Protein AF-A0A383AIA9-F1 (afdb_monomer_lite)

pLDDT: mean 82.59, std 14.93, range [48.31, 95.94]

Secondary structure (DSSP, 8-state):
-----STT-------PPEEPHHHHHHHHHHTTS--S-GGGS-TT-TTGGGGG-TTSTTSSS--S--EE--S----

Organism: NCBI:txid408172

Sequence (75 aa):
VNTNLTETQNDYARFLPAVSGFYATFIGKQRFEEYVLHKRIPKNFVNDVESLNFLDPTAQFYYKWCLYSAGHAAL

Foldseek 3Di:
DDDDCVVVDCPPPDPAAEDDPVLCCQVVVVVPDCPDPQVPFDPPFPPTSCLVVQCDPPHVHHDVHHHYPPDDPDD

Radius of gyration: 17.96 Å; chains: 1; bounding box: 40×26×52 Å

Structure (mmCIF, N/CA/C/O backbone):
data_AF-A0A383AIA9-F1
#
_entry.id   AF-A0A383AIA9-F1
#
loop_
_atom_site.group_PDB
_atom_site.id
_atom_site.type_symbol
_atom_site.label_atom_id
_atom_site.label_alt_id
_atom_site.label_comp_id
_atom_site.label_asym_id
_atom_site.label_entity_id
_atom_site.label_seq_id
_atom_site.pdbx_PDB_ins_code
_atom_site.Cartn_x
_atom_site.Cartn_y
_atom_site.Cartn_z
_atom_site.occupancy
_atom_site.B_iso_or_equiv
_atom_site.auth_seq_id
_atom_site.auth_comp_id
_atom_site.auth_asym_id
_atom_site.auth_atom_id
_atom_site.pdbx_PDB_model_num
ATOM 1 N N . VAL A 1 1 ? -21.390 -9.690 38.854 1.00 55.56 1 VAL A N 1
ATOM 2 C CA . VAL A 1 1 ? -21.425 -9.805 37.375 1.00 55.56 1 VAL A CA 1
ATOM 3 C C . VAL A 1 1 ? -21.518 -8.393 36.833 1.00 55.56 1 VAL A C 1
ATOM 5 O O . VAL A 1 1 ? -22.355 -7.659 37.338 1.00 55.56 1 VAL A O 1
ATOM 8 N N . ASN A 1 2 ? -20.613 -7.980 35.944 1.00 48.31 2 ASN A N 1
ATOM 9 C CA . ASN A 1 2 ? -20.544 -6.582 35.505 1.00 48.31 2 ASN A CA 1
ATOM 10 C C . ASN A 1 2 ? -21.636 -6.288 34.452 1.00 48.31 2 ASN A C 1
ATOM 12 O O . ASN A 1 2 ? -21.838 -7.114 33.565 1.00 48.31 2 ASN A O 1
ATOM 16 N N . THR A 1 3 ? -22.357 -5.166 34.569 1.00 62.91 3 THR A N 1
ATOM 17 C CA . THR A 1 3 ? -23.585 -4.859 33.790 1.00 62.91 3 THR A CA 1
ATOM 18 C C . THR A 1 3 ? -23.482 -3.610 32.899 1.00 62.91 3 THR A C 1
ATOM 20 O O . THR A 1 3 ? -24.430 -3.307 32.180 1.00 62.91 3 THR A O 1
ATOM 23 N N . ASN A 1 4 ? -22.342 -2.906 32.905 1.00 67.94 4 ASN A N 1
ATOM 24 C CA . ASN A 1 4 ? -22.025 -1.802 31.990 1.00 67.94 4 ASN A CA 1
ATOM 25 C C . ASN A 1 4 ? -20.976 -2.258 30.957 1.00 67.94 4 ASN A C 1
ATOM 27 O O . ASN A 1 4 ? -19.854 -2.588 31.331 1.00 67.94 4 ASN A O 1
ATOM 31 N N . LEU A 1 5 ? -21.351 -2.280 29.670 1.00 61.09 5 LEU A N 1
ATOM 32 C CA . LEU A 1 5 ? -20.520 -2.770 28.559 1.00 61.09 5 LEU A CA 1
ATOM 33 C C . LEU A 1 5 ? -19.930 -1.657 27.667 1.00 61.09 5 LEU A C 1
ATOM 35 O O . LEU A 1 5 ? -19.170 -1.947 26.750 1.00 61.09 5 LEU A O 1
ATOM 39 N N . THR A 1 6 ? -20.201 -0.379 27.947 1.00 60.97 6 THR A N 1
ATOM 40 C CA . THR A 1 6 ? -19.422 0.751 27.392 1.00 60.97 6 THR A CA 1
ATOM 41 C C . THR A 1 6 ? -18.008 0.766 27.982 1.00 60.97 6 THR A C 1
ATOM 43 O O . THR A 1 6 ? -17.038 1.113 27.321 1.00 60.97 6 THR A O 1
ATOM 46 N N . GLU A 1 7 ? -17.866 0.263 29.206 1.00 52.91 7 GLU A N 1
ATOM 47 C CA . GLU A 1 7 ? -16.582 -0.100 29.818 1.00 52.91 7 GLU A CA 1
ATOM 48 C C . GLU A 1 7 ? -15.998 -1.413 29.253 1.00 52.91 7 GLU A C 1
ATOM 50 O O . GLU A 1 7 ? -14.858 -1.763 29.541 1.00 52.91 7 GLU A O 1
ATOM 55 N N . THR A 1 8 ? -16.754 -2.136 28.420 1.00 60.88 8 THR A N 1
ATOM 56 C CA . THR A 1 8 ? -16.313 -3.332 27.680 1.00 60.88 8 THR A CA 1
ATOM 57 C C . THR A 1 8 ? -16.419 -3.131 26.160 1.00 60.88 8 THR A C 1
ATOM 59 O O . THR A 1 8 ? -16.561 -4.103 25.413 1.00 60.88 8 THR A O 1
ATOM 62 N N . GLN A 1 9 ? -16.442 -1.869 25.715 1.00 55.03 9 GLN A N 1
ATOM 63 C CA . GLN A 1 9 ? -16.500 -1.437 24.321 1.00 55.03 9 GLN A CA 1
ATOM 64 C C . GLN A 1 9 ? -15.498 -2.222 23.476 1.00 55.03 9 GLN A C 1
ATOM 66 O O . GLN A 1 9 ? -14.339 -2.366 23.852 1.00 55.03 9 GLN A O 1
ATOM 71 N N . ASN A 1 10 ? -15.948 -2.742 22.332 1.00 64.19 10 ASN A N 1
ATOM 72 C CA . ASN A 1 10 ? -15.119 -3.622 21.517 1.00 64.19 10 ASN A CA 1
ATOM 73 C C . ASN A 1 10 ? -14.426 -2.931 20.344 1.00 64.19 10 ASN A C 1
ATOM 75 O O . ASN A 1 10 ? -13.636 -3.633 19.728 1.00 64.19 10 ASN A O 1
ATOM 79 N N . ASP A 1 11 ? -14.729 -1.648 20.042 1.00 62.25 11 ASP A N 1
ATOM 80 C CA . ASP A 1 11 ? -14.154 -0.780 18.983 1.00 62.25 11 ASP A CA 1
ATOM 81 C C . ASP A 1 11 ? -13.148 -1.494 18.083 1.00 62.25 11 ASP A C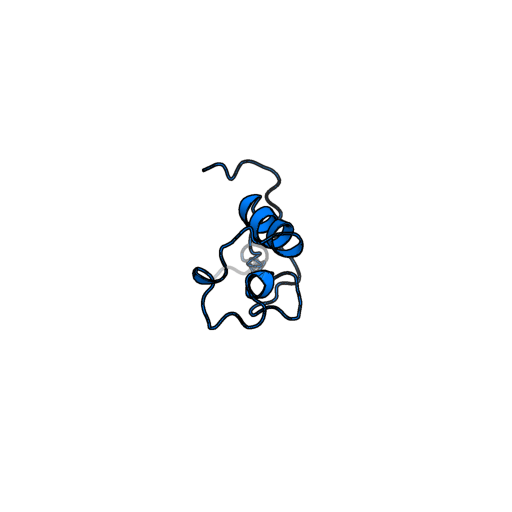 1
ATOM 83 O O . ASP A 1 11 ? -11.948 -1.214 18.129 1.00 62.25 11 ASP A O 1
ATOM 87 N N . TYR A 1 12 ? -13.636 -2.493 17.334 1.00 63.69 12 TYR A N 1
ATOM 88 C CA . TYR A 1 12 ? -12.749 -3.554 16.871 1.00 63.69 12 TYR A CA 1
ATOM 89 C C . TYR A 1 12 ? -11.649 -2.910 16.061 1.00 63.69 12 TYR A C 1
ATOM 91 O O . TYR A 1 12 ? -11.938 -2.209 15.084 1.00 63.69 12 TYR A O 1
ATOM 99 N N . ALA A 1 13 ? -10.410 -3.092 16.527 1.00 67.19 13 ALA A N 1
ATOM 100 C CA . ALA A 1 13 ? -9.266 -2.431 15.942 1.00 67.19 13 ALA A CA 1
ATOM 101 C C . ALA A 1 13 ? -9.292 -2.728 14.446 1.00 67.19 13 ALA A C 1
ATOM 103 O O . ALA A 1 13 ? -9.140 -3.875 14.016 1.00 67.19 13 ALA A O 1
ATOM 104 N N . ARG A 1 14 ? -9.547 -1.696 13.638 1.00 67.38 14 ARG A N 1
ATOM 105 C CA . ARG A 1 14 ? -9.382 -1.836 12.202 1.00 67.38 14 ARG A CA 1
ATOM 106 C C . ARG A 1 14 ? -7.894 -2.015 11.998 1.00 67.38 14 ARG A C 1
ATOM 108 O O . ARG A 1 14 ? -7.126 -1.081 12.210 1.00 67.38 14 ARG A O 1
ATOM 115 N N . PHE A 1 15 ? -7.495 -3.225 11.624 1.00 72.69 15 PHE A N 1
ATOM 116 C CA . PHE A 1 15 ? -6.146 -3.447 11.149 1.00 72.69 15 PHE A CA 1
ATOM 117 C C . PHE A 1 15 ? -5.985 -2.630 9.870 1.00 72.69 15 PHE A C 1
ATOM 119 O O . PHE A 1 15 ? -6.550 -2.961 8.826 1.00 72.69 15 PHE A O 1
ATOM 126 N N . LEU A 1 16 ? -5.283 -1.510 9.993 1.00 82.25 16 LEU A N 1
ATOM 127 C CA . LEU A 1 16 ? -4.934 -0.662 8.873 1.00 82.25 16 LEU A CA 1
ATOM 128 C C . LEU A 1 16 ? -3.470 -0.934 8.544 1.00 82.25 16 LEU A C 1
ATOM 130 O O . LEU A 1 16 ? -2.620 -0.724 9.414 1.00 82.25 16 LEU A O 1
ATOM 134 N N . PRO A 1 17 ? -3.148 -1.383 7.320 1.00 85.25 17 PRO A N 1
ATOM 135 C CA . PRO A 1 17 ? -1.760 -1.460 6.908 1.00 85.25 17 PRO A CA 1
ATOM 136 C C . PRO A 1 17 ? -1.149 -0.059 6.976 1.00 85.25 17 PRO A C 1
ATOM 138 O O . PRO A 1 17 ? -1.770 0.934 6.579 1.00 85.25 17 PRO A O 1
ATOM 141 N N . ALA A 1 18 ? 0.063 0.025 7.514 1.00 87.88 18 ALA A N 1
ATOM 142 C CA . ALA A 1 18 ? 0.813 1.267 7.531 1.00 87.88 18 ALA A CA 1
ATOM 143 C C . ALA A 1 18 ? 1.562 1.430 6.203 1.00 87.88 18 ALA A C 1
ATOM 145 O O . ALA A 1 18 ? 2.280 0.528 5.772 1.00 87.88 18 ALA A O 1
ATOM 146 N N . VAL A 1 19 ? 1.419 2.591 5.567 1.00 88.62 19 VAL A N 1
ATOM 147 C CA . VAL A 1 19 ? 2.233 2.977 4.412 1.00 88.62 19 VAL A CA 1
ATOM 148 C C . VAL A 1 19 ? 3.488 3.680 4.916 1.00 88.62 19 VAL A C 1
ATOM 150 O O . VAL A 1 19 ? 3.402 4.693 5.611 1.00 88.62 19 VAL A O 1
ATOM 153 N N . SER A 1 20 ? 4.652 3.144 4.548 1.00 88.69 20 SER A N 1
ATOM 154 C CA . SER A 1 20 ? 5.958 3.767 4.773 1.00 88.69 20 SER A CA 1
ATOM 155 C C . SER A 1 20 ? 6.448 4.506 3.525 1.00 88.69 20 SER A C 1
ATOM 157 O O . SER A 1 20 ? 5.999 4.241 2.407 1.00 88.69 20 SER A O 1
ATOM 159 N N . GLY A 1 21 ? 7.437 5.389 3.698 1.00 87.25 21 GLY A N 1
ATOM 160 C CA . GLY A 1 21 ? 8.129 6.019 2.569 1.00 87.25 21 GLY A CA 1
ATOM 161 C C . GLY A 1 21 ? 8.769 4.994 1.624 1.00 87.25 21 GLY A C 1
ATOM 162 O O . GLY A 1 21 ? 8.737 5.187 0.411 1.00 87.25 21 GLY A O 1
ATOM 163 N N . PHE A 1 22 ? 9.264 3.864 2.148 1.00 88.06 22 PHE A N 1
ATOM 164 C CA . PHE A 1 22 ? 9.760 2.759 1.324 1.00 88.06 22 PHE A CA 1
ATOM 165 C C . PHE A 1 22 ? 8.652 2.171 0.455 1.00 88.06 22 PHE A C 1
ATOM 167 O O . PHE A 1 22 ? 8.820 2.111 -0.755 1.00 88.06 22 PHE A O 1
ATOM 174 N N . TYR A 1 23 ? 7.499 1.816 1.030 1.00 90.88 23 TYR A N 1
ATOM 175 C CA . TYR A 1 23 ? 6.362 1.311 0.253 1.00 90.88 23 TYR A CA 1
ATOM 176 C C . TYR A 1 23 ? 5.995 2.269 -0.889 1.00 90.88 23 TYR A C 1
ATOM 178 O O . TYR A 1 23 ? 5.930 1.862 -2.048 1.00 90.88 23 TYR A O 1
ATOM 186 N N . ALA A 1 24 ? 5.836 3.558 -0.568 1.00 90.69 24 ALA A N 1
ATOM 187 C CA . ALA A 1 24 ? 5.487 4.576 -1.555 1.00 90.69 24 ALA A CA 1
ATOM 188 C C . ALA A 1 24 ? 6.573 4.734 -2.633 1.00 90.69 24 ALA A C 1
ATOM 190 O O . ALA A 1 24 ? 6.251 4.928 -3.801 1.00 90.69 24 ALA A O 1
ATOM 191 N N . THR A 1 25 ? 7.849 4.603 -2.259 1.00 92.19 25 THR A N 1
ATOM 192 C CA . THR A 1 25 ? 8.984 4.666 -3.191 1.00 92.19 25 THR A CA 1
ATOM 193 C C . THR A 1 25 ? 9.010 3.464 -4.125 1.00 92.19 25 THR A C 1
ATOM 195 O O . THR A 1 25 ? 9.165 3.651 -5.325 1.00 92.19 25 THR A O 1
ATOM 198 N N . PHE A 1 26 ? 8.845 2.245 -3.605 1.00 93.75 26 PHE A N 1
ATOM 199 C CA . PHE A 1 26 ? 8.885 1.022 -4.408 1.00 93.75 26 PHE A CA 1
ATOM 200 C C . PHE A 1 26 ? 7.771 1.008 -5.451 1.00 93.75 26 PHE A C 1
ATOM 202 O O . PHE A 1 26 ? 8.054 0.829 -6.628 1.00 93.75 26 PHE A O 1
ATOM 209 N N . ILE A 1 27 ? 6.530 1.269 -5.037 1.00 94.25 27 ILE A N 1
ATOM 210 C CA . ILE A 1 27 ? 5.384 1.339 -5.951 1.00 94.25 27 ILE A CA 1
ATOM 211 C C . ILE A 1 27 ? 5.530 2.537 -6.894 1.00 94.25 27 ILE A C 1
ATOM 213 O O . ILE A 1 27 ? 5.466 2.398 -8.111 1.00 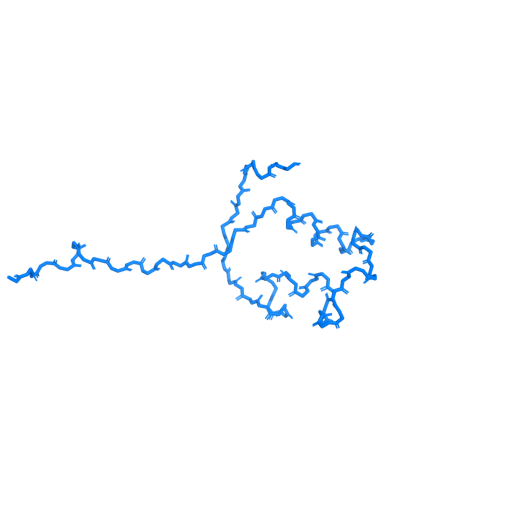94.25 27 ILE A O 1
ATOM 217 N N . GLY A 1 28 ? 5.781 3.725 -6.338 1.00 94.75 28 GLY A N 1
ATOM 218 C CA . GLY A 1 28 ?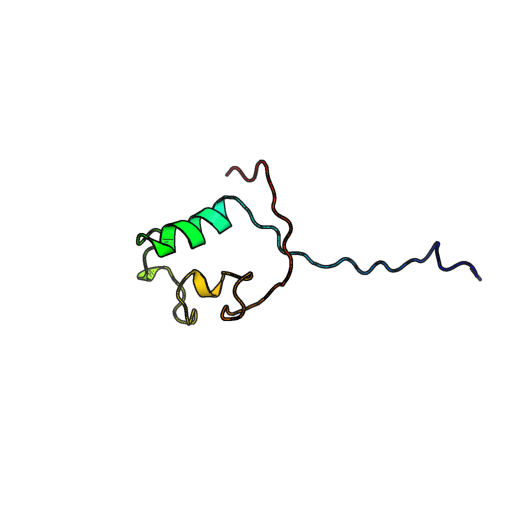 5.822 4.970 -7.096 1.00 94.75 28 GLY A CA 1
ATOM 219 C C . GLY A 1 28 ? 6.927 5.004 -8.146 1.00 94.75 28 GLY A C 1
ATOM 220 O O . GLY A 1 28 ? 6.652 5.371 -9.282 1.00 94.75 28 GLY A O 1
ATOM 221 N N . LYS A 1 29 ? 8.159 4.607 -7.803 1.00 95.69 29 LYS A N 1
ATOM 222 C CA . LYS A 1 29 ? 9.270 4.587 -8.763 1.00 95.69 29 LYS A CA 1
ATOM 223 C C . LYS A 1 29 ? 9.128 3.474 -9.793 1.00 95.69 29 LYS A C 1
ATOM 225 O O . LYS A 1 29 ? 9.396 3.740 -10.959 1.00 95.69 29 LYS A O 1
ATOM 230 N N . GLN A 1 30 ? 8.639 2.289 -9.401 1.00 95.94 30 GLN A N 1
ATOM 231 C CA . GLN A 1 30 ? 8.446 1.178 -10.344 1.00 95.94 30 GLN A CA 1
ATOM 232 C C . GLN A 1 30 ? 7.511 1.550 -11.509 1.00 95.94 30 GLN A C 1
ATOM 234 O O . GLN A 1 30 ? 7.664 1.039 -12.613 1.00 95.94 30 GLN A O 1
ATOM 239 N N . ARG A 1 31 ? 6.572 2.485 -11.306 1.00 94.19 31 ARG A N 1
ATOM 240 C CA . ARG A 1 31 ? 5.687 2.988 -12.374 1.00 94.19 31 ARG A CA 1
ATOM 241 C C . ARG A 1 31 ? 6.405 3.749 -13.489 1.00 94.19 31 ARG A C 1
ATOM 243 O O . ARG A 1 31 ? 5.847 3.869 -14.575 1.00 94.19 31 ARG A O 1
ATOM 250 N N . PHE A 1 32 ? 7.584 4.306 -13.218 1.00 95.25 32 PHE A N 1
ATOM 251 C CA . PHE A 1 32 ? 8.304 5.177 -14.154 1.00 95.25 32 PHE A CA 1
ATOM 252 C C . PHE A 1 32 ? 9.664 4.614 -14.580 1.00 95.25 32 PHE A C 1
ATOM 254 O O . PHE A 1 32 ? 10.155 4.970 -15.648 1.00 95.25 32 PHE A O 1
ATOM 261 N N . GLU A 1 33 ? 10.270 3.743 -13.774 1.00 95.19 33 GLU A N 1
ATOM 262 C CA . GLU A 1 33 ? 11.561 3.108 -14.046 1.00 95.19 33 GLU A CA 1
ATOM 263 C C . GLU A 1 33 ? 11.642 1.713 -13.409 1.00 95.19 33 GLU A C 1
ATOM 265 O O . GLU A 1 33 ? 10.904 1.407 -12.476 1.00 95.19 33 GLU A O 1
ATOM 270 N N . GLU A 1 34 ? 12.579 0.871 -13.859 1.00 95.81 34 GLU A N 1
ATOM 271 C CA . GLU A 1 34 ? 12.879 -0.413 -13.203 1.00 95.81 34 GLU A CA 1
ATOM 272 C C . GLU A 1 34 ? 13.628 -0.177 -11.877 1.00 95.81 34 GLU A C 1
ATOM 274 O O . GLU A 1 34 ? 14.838 -0.382 -11.762 1.00 95.81 34 GLU A O 1
ATOM 279 N N . TYR A 1 35 ? 12.905 0.287 -10.859 1.00 95.81 35 TYR A N 1
ATOM 280 C CA . TYR A 1 35 ? 13.453 0.532 -9.526 1.00 95.81 35 TYR A CA 1
ATOM 281 C C . TYR A 1 35 ? 13.739 -0.779 -8.781 1.00 95.81 35 TYR A C 1
ATOM 283 O O . TYR A 1 35 ? 14.756 -0.925 -8.096 1.00 95.81 35 TYR A O 1
ATOM 291 N N . VAL A 1 36 ? 12.860 -1.767 -8.950 1.00 94.62 36 VAL A N 1
ATOM 292 C CA . VAL A 1 36 ? 13.066 -3.157 -8.551 1.00 94.62 36 VAL A CA 1
ATOM 293 C C . VAL A 1 36 ? 13.372 -3.967 -9.799 1.00 94.62 36 VAL A C 1
ATOM 295 O O . VAL A 1 36 ? 12.563 -4.037 -10.718 1.00 94.62 36 VAL A O 1
ATOM 298 N N . LEU A 1 37 ? 14.528 -4.635 -9.807 1.00 95.94 37 LEU A N 1
ATOM 299 C CA . LEU A 1 37 ? 14.894 -5.536 -10.901 1.00 95.94 37 LEU A CA 1
ATOM 300 C C . LEU A 1 37 ? 13.810 -6.605 -11.096 1.00 95.94 37 LEU A C 1
ATOM 302 O O . LEU A 1 37 ? 13.548 -7.360 -10.156 1.00 95.94 37 LEU A O 1
ATOM 306 N N . HIS A 1 38 ? 13.274 -6.761 -12.309 1.00 94.19 38 HIS A N 1
ATOM 307 C CA . HIS A 1 38 ? 12.177 -7.701 -12.598 1.00 94.19 38 HIS A CA 1
ATOM 308 C C . HIS A 1 38 ? 12.497 -9.138 -12.169 1.00 94.19 38 HIS A C 1
ATOM 310 O O . HIS A 1 38 ? 11.648 -9.857 -11.650 1.00 94.19 38 HIS A O 1
ATOM 316 N N . LYS A 1 39 ? 13.768 -9.549 -12.280 1.00 95.88 39 LYS A N 1
ATOM 317 C CA . LYS A 1 39 ? 14.236 -10.875 -11.833 1.00 95.88 39 LYS A CA 1
ATOM 318 C C . LYS A 1 39 ? 14.107 -11.122 -10.323 1.00 95.88 39 LYS A C 1
ATOM 320 O O . LYS A 1 39 ? 14.231 -12.264 -9.889 1.00 95.88 39 LYS A O 1
ATOM 325 N N . ARG A 1 40 ? 13.954 -10.064 -9.519 1.00 95.06 40 ARG A N 1
ATOM 326 C CA . ARG A 1 40 ? 13.771 -10.129 -8.061 1.00 95.06 40 ARG A CA 1
ATOM 327 C C . ARG A 1 40 ? 12.300 -10.161 -7.657 1.00 95.06 40 ARG A C 1
ATOM 329 O O . ARG A 1 40 ? 12.025 -10.446 -6.494 1.00 95.06 40 ARG A O 1
ATOM 336 N N . ILE A 1 41 ? 11.383 -9.859 -8.573 1.00 94.38 41 ILE A N 1
ATOM 337 C CA . ILE A 1 41 ? 9.954 -9.870 -8.287 1.00 94.38 41 ILE A CA 1
ATOM 338 C C . ILE A 1 41 ? 9.442 -11.318 -8.345 1.00 94.38 41 ILE A C 1
ATOM 340 O O . ILE A 1 41 ? 9.762 -12.052 -9.286 1.00 94.38 41 ILE A O 1
ATOM 344 N N . PRO A 1 42 ? 8.682 -11.776 -7.333 1.00 94.75 42 PRO A N 1
ATOM 345 C CA . PRO A 1 42 ? 8.117 -13.118 -7.330 1.00 94.75 42 PRO A CA 1
ATOM 346 C C . PRO A 1 42 ? 7.232 -13.380 -8.552 1.00 94.75 42 PRO A C 1
ATOM 348 O O . PRO A 1 42 ? 6.363 -12.586 -8.892 1.00 94.75 42 PRO A O 1
ATOM 351 N N . LYS A 1 43 ? 7.395 -14.547 -9.186 1.00 94.12 43 LYS A N 1
ATOM 352 C CA . LYS A 1 43 ? 6.648 -14.914 -10.406 1.00 94.12 43 LYS A CA 1
ATOM 353 C C . LYS A 1 43 ? 5.131 -15.005 -10.211 1.00 94.12 43 LYS A C 1
ATOM 355 O O . LYS A 1 43 ? 4.392 -14.994 -11.185 1.00 94.12 43 LYS A O 1
ATOM 360 N N . ASN A 1 44 ? 4.671 -15.154 -8.971 1.00 93.31 44 ASN A N 1
ATOM 361 C CA . ASN A 1 44 ? 3.254 -15.199 -8.626 1.00 93.31 44 ASN A CA 1
ATOM 362 C C . ASN A 1 44 ? 2.623 -13.802 -8.476 1.00 93.31 44 ASN A C 1
ATOM 364 O O . ASN A 1 44 ? 1.443 -13.721 -8.144 1.00 93.31 44 ASN A O 1
ATOM 368 N N . PHE A 1 45 ? 3.377 -12.718 -8.679 1.00 93.31 45 PHE A N 1
ATOM 369 C CA . PHE A 1 45 ? 2.848 -11.355 -8.715 1.00 93.31 45 PHE A CA 1
ATOM 370 C C . PHE A 1 45 ? 2.309 -11.065 -10.114 1.00 93.31 45 PHE A C 1
ATOM 372 O O . PHE A 1 45 ? 3.067 -10.884 -11.063 1.00 93.31 45 PHE A O 1
ATOM 379 N N . VAL A 1 46 ? 0.983 -11.060 -10.233 1.00 90.44 46 VAL A N 1
ATOM 380 C CA . VAL A 1 46 ? 0.277 -10.943 -11.519 1.00 90.44 46 VAL A CA 1
ATOM 381 C C . VAL A 1 46 ? 0.474 -9.559 -12.155 1.00 90.44 46 VAL A C 1
ATOM 383 O O . VAL A 1 46 ? 0.519 -9.453 -13.375 1.00 90.44 46 VAL A O 1
ATOM 386 N N . ASN A 1 47 ? 0.661 -8.526 -11.329 1.00 91.62 47 ASN A N 1
ATOM 387 C CA . ASN A 1 47 ? 0.797 -7.123 -11.726 1.00 91.62 47 ASN A CA 1
ATOM 388 C C . ASN A 1 47 ? 2.169 -6.543 -11.334 1.00 91.62 47 ASN A C 1
ATOM 390 O O . ASN A 1 47 ? 2.254 -5.387 -10.932 1.00 91.62 47 ASN A O 1
ATOM 394 N N . ASP A 1 48 ? 3.243 -7.340 -11.359 1.00 93.06 48 ASP A N 1
ATOM 395 C CA . ASP A 1 48 ? 4.568 -6.892 -10.893 1.00 93.06 48 ASP A CA 1
ATOM 396 C C . ASP A 1 48 ? 4.494 -6.330 -9.442 1.00 93.06 48 ASP A C 1
ATOM 398 O O . ASP A 1 48 ? 3.694 -6.820 -8.635 1.00 93.06 48 ASP A O 1
ATOM 402 N N . VAL A 1 49 ? 5.282 -5.312 -9.077 1.00 94.81 49 VAL A N 1
ATOM 403 C CA . VAL A 1 49 ? 5.261 -4.656 -7.757 1.00 94.81 49 VAL A CA 1
ATOM 404 C C . VAL A 1 49 ? 3.875 -4.075 -7.422 1.00 94.81 49 VAL A C 1
ATOM 406 O O . VAL A 1 49 ? 3.510 -4.055 -6.246 1.00 94.81 49 VAL A O 1
ATOM 409 N N . GLU A 1 50 ? 3.044 -3.704 -8.410 1.00 94.94 50 GLU A N 1
ATOM 410 C CA . GLU A 1 50 ? 1.652 -3.255 -8.180 1.00 94.94 50 GLU A CA 1
ATOM 411 C C . GLU A 1 50 ? 0.762 -4.354 -7.591 1.00 94.94 50 GLU A C 1
ATOM 413 O O . GLU A 1 50 ? -0.261 -4.059 -6.980 1.00 94.94 50 GLU A O 1
ATOM 418 N N . SER A 1 51 ? 1.172 -5.623 -7.666 1.00 94.44 51 SER A N 1
ATOM 419 C CA . SER A 1 51 ? 0.500 -6.711 -6.940 1.00 94.44 51 SER A CA 1
ATOM 420 C C . SER A 1 51 ? 0.447 -6.459 -5.431 1.00 94.44 51 SER A C 1
ATOM 422 O O . SER A 1 51 ? -0.461 -6.954 -4.767 1.00 94.44 51 SER A O 1
ATOM 424 N N . LEU A 1 52 ? 1.400 -5.681 -4.901 1.00 92.94 52 LEU A N 1
ATOM 425 C CA . LEU A 1 52 ? 1.470 -5.263 -3.501 1.00 92.94 52 LEU A CA 1
ATOM 426 C C . LEU A 1 52 ? 0.881 -3.870 -3.254 1.00 92.94 52 LEU A C 1
ATOM 428 O O . LEU A 1 52 ? 0.862 -3.437 -2.100 1.00 92.94 52 LEU A O 1
ATOM 432 N N . ASN A 1 53 ? 0.415 -3.165 -4.292 1.00 93.94 53 ASN A N 1
ATOM 433 C CA . ASN A 1 53 ? -0.251 -1.881 -4.130 1.00 93.94 53 ASN A CA 1
ATOM 434 C C . ASN A 1 53 ? -1.636 -2.094 -3.517 1.00 93.94 53 ASN A C 1
ATOM 436 O O . ASN A 1 53 ? -2.652 -2.084 -4.203 1.00 93.94 53 ASN A O 1
ATOM 440 N N . PHE A 1 54 ? -1.697 -2.265 -2.205 1.00 91.94 54 PHE A N 1
ATOM 441 C CA . PHE A 1 54 ? -2.923 -2.668 -1.537 1.00 91.94 54 PHE A CA 1
ATOM 442 C C . PHE A 1 54 ? -4.029 -1.610 -1.525 1.00 91.94 54 PHE A C 1
ATOM 444 O O . PHE A 1 54 ? -5.122 -1.861 -1.026 1.00 91.94 54 PHE A O 1
ATOM 451 N N . LEU A 1 55 ? -3.751 -0.411 -2.035 1.00 91.69 55 LEU A N 1
ATOM 452 C CA . LEU A 1 55 ? -4.742 0.639 -2.246 1.00 91.69 55 LEU A CA 1
ATOM 453 C C . LEU A 1 55 ? -5.417 0.524 -3.622 1.00 91.69 55 LEU A C 1
ATOM 455 O O . LEU A 1 55 ? -6.410 1.208 -3.867 1.00 91.69 55 LEU A O 1
ATOM 459 N N . ASP A 1 56 ? -4.905 -0.337 -4.504 1.00 91.31 56 ASP A N 1
ATOM 460 C CA . ASP A 1 56 ? -5.491 -0.653 -5.801 1.00 91.31 56 ASP A CA 1
ATOM 461 C C . ASP A 1 56 ? -6.465 -1.842 -5.676 1.00 91.31 56 ASP A C 1
ATOM 463 O O . ASP A 1 56 ? -6.079 -2.905 -5.180 1.00 91.31 56 ASP A O 1
ATOM 467 N N . PRO A 1 57 ? -7.725 -1.711 -6.129 1.00 90.94 57 PRO A N 1
ATOM 468 C CA . PRO A 1 57 ? -8.694 -2.810 -6.129 1.00 90.94 57 PRO A CA 1
ATOM 469 C C . PRO A 1 57 ? -8.284 -4.040 -6.955 1.00 90.94 57 PRO A C 1
ATOM 471 O O . PRO A 1 57 ? -8.892 -5.097 -6.801 1.00 90.94 57 PRO A O 1
ATOM 474 N N . THR A 1 58 ? -7.302 -3.906 -7.847 1.00 89.19 58 THR A N 1
ATOM 475 C CA . THR A 1 58 ? -6.796 -4.973 -8.725 1.00 89.19 58 THR A CA 1
ATOM 476 C C . THR A 1 58 ? -5.543 -5.670 -8.186 1.00 89.19 58 THR A C 1
ATOM 478 O O . THR A 1 58 ? -5.075 -6.639 -8.787 1.00 89.19 58 THR A O 1
ATOM 481 N N . ALA A 1 59 ? -4.993 -5.204 -7.059 1.00 91.19 59 ALA A N 1
ATOM 482 C CA . ALA A 1 59 ? -3.857 -5.832 -6.393 1.00 91.19 59 ALA A CA 1
ATOM 483 C C . ALA A 1 59 ? -4.231 -7.182 -5.755 1.00 91.19 59 ALA A C 1
ATOM 485 O O . ALA A 1 59 ? -5.399 -7.561 -5.663 1.00 91.19 59 ALA A O 1
ATOM 486 N N . GLN A 1 60 ? -3.232 -7.926 -5.273 1.00 90.25 60 GLN A N 1
ATOM 487 C CA . GLN A 1 60 ? -3.466 -9.236 -4.649 1.00 90.25 60 GLN A CA 1
ATOM 488 C C . GLN A 1 60 ? -4.232 -9.149 -3.325 1.00 90.25 60 GLN A C 1
ATOM 490 O O . GLN A 1 60 ? -4.861 -10.119 -2.906 1.00 90.25 60 GLN A O 1
ATOM 495 N N . PHE A 1 61 ? -4.170 -8.004 -2.655 1.00 88.38 61 PHE A N 1
ATOM 496 C CA . PHE A 1 61 ? -4.896 -7.721 -1.426 1.00 88.38 61 PHE A CA 1
ATOM 497 C C . PHE A 1 61 ? -5.302 -6.252 -1.430 1.00 88.38 61 PHE A C 1
ATOM 499 O O . PHE A 1 61 ? -4.485 -5.396 -1.742 1.00 88.38 61 PHE A O 1
ATOM 506 N N . TYR A 1 62 ? -6.555 -5.963 -1.076 1.00 90.94 62 TYR A N 1
ATOM 507 C CA . TYR A 1 62 ? -7.111 -4.613 -1.124 1.00 90.94 62 TYR A CA 1
ATOM 508 C C . TYR A 1 62 ? -7.539 -4.130 0.263 1.00 90.94 62 TYR A C 1
ATOM 510 O O . TYR A 1 62 ? -8.314 -4.788 0.961 1.00 90.94 62 TYR A O 1
ATOM 518 N N . TYR A 1 63 ? -7.078 -2.937 0.629 1.00 89.56 63 TYR A N 1
ATOM 519 C CA . TYR A 1 63 ? -7.506 -2.187 1.798 1.00 89.56 63 TYR A CA 1
ATOM 520 C C . TYR A 1 63 ? -8.016 -0.817 1.363 1.00 89.56 63 TYR A C 1
ATOM 522 O O . TYR A 1 63 ? -7.307 -0.024 0.753 1.00 89.56 63 TYR A O 1
ATOM 530 N N . LYS A 1 64 ? -9.248 -0.497 1.765 1.00 87.56 64 LYS A N 1
ATOM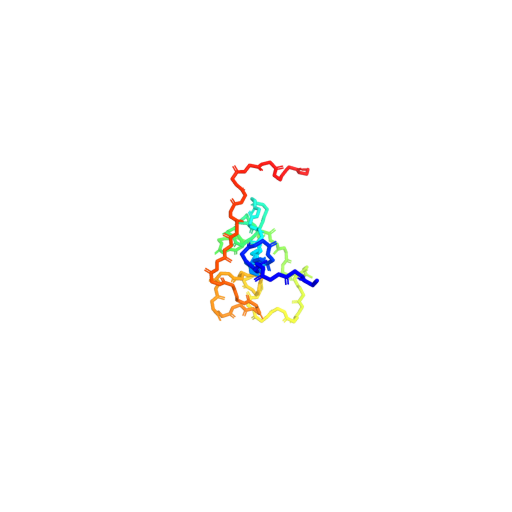 531 C CA . LYS A 1 64 ? -9.846 0.823 1.518 1.00 87.56 64 LYS A CA 1
ATOM 532 C C . LYS A 1 64 ? -9.108 1.957 2.240 1.00 87.56 64 LYS A C 1
ATOM 534 O O . LYS A 1 64 ? -9.121 3.093 1.780 1.00 87.56 64 LYS A O 1
ATOM 539 N N . TRP A 1 65 ? -8.525 1.653 3.397 1.00 86.50 65 TRP A N 1
ATOM 540 C CA . TRP A 1 65 ? -7.889 2.626 4.277 1.00 86.50 65 TRP A CA 1
ATOM 541 C C . TRP A 1 65 ? -6.520 2.123 4.707 1.00 86.50 65 TRP A C 1
ATOM 543 O O . TRP A 1 65 ? -6.339 0.930 4.948 1.00 86.50 65 TRP A O 1
ATOM 553 N N . CYS A 1 66 ? -5.585 3.050 4.870 1.00 87.88 66 CYS A N 1
ATOM 554 C CA . CYS A 1 66 ? -4.262 2.781 5.403 1.00 87.88 66 CYS A CA 1
ATOM 555 C C . CYS A 1 66 ? -3.852 3.882 6.371 1.00 87.88 66 CYS A C 1
ATOM 557 O O . CYS A 1 66 ? -4.302 5.025 6.254 1.00 87.88 66 CYS A O 1
ATOM 559 N N . LEU A 1 67 ? -2.962 3.552 7.299 1.00 88.12 67 LEU A N 1
ATOM 560 C CA . LEU A 1 67 ? -2.326 4.557 8.134 1.00 88.12 67 LEU A CA 1
ATOM 561 C C . LEU A 1 67 ? -1.108 5.101 7.384 1.00 88.12 67 LEU A C 1
ATOM 563 O O . LEU A 1 67 ? -0.136 4.380 7.169 1.00 88.12 67 LEU A O 1
ATOM 567 N N . TYR A 1 68 ? -1.145 6.361 6.964 1.00 82.75 68 TYR A N 1
ATOM 568 C CA . TYR A 1 68 ? 0.035 6.994 6.382 1.00 82.75 68 TYR A CA 1
ATOM 569 C C . TYR A 1 68 ? 0.985 7.422 7.503 1.00 82.75 68 TYR A C 1
ATOM 571 O O . TYR A 1 68 ? 0.668 8.327 8.277 1.00 82.75 68 TYR A O 1
ATOM 579 N N . SER A 1 69 ? 2.145 6.769 7.610 1.00 73.00 69 SER A N 1
ATOM 580 C CA . SER A 1 69 ? 3.166 7.178 8.573 1.00 73.00 69 SER A CA 1
ATOM 581 C C . SER A 1 69 ? 3.958 8.352 7.998 1.00 73.00 69 SER A C 1
ATOM 583 O O . SER A 1 69 ? 4.895 8.169 7.222 1.00 73.00 69 SER A O 1
ATOM 585 N N . ALA A 1 70 ? 3.568 9.573 8.370 1.00 61.38 70 ALA A N 1
ATOM 586 C CA . ALA A 1 70 ? 4.183 10.816 7.897 1.00 61.38 70 ALA A CA 1
ATOM 587 C C . ALA A 1 70 ? 5.596 11.088 8.470 1.00 61.38 70 ALA A C 1
ATOM 589 O O . ALA A 1 70 ? 6.147 12.161 8.231 1.00 61.38 70 ALA A O 1
ATOM 590 N N . GLY A 1 71 ? 6.202 10.152 9.215 1.00 58.16 71 GLY A N 1
ATOM 591 C CA . GLY A 1 71 ? 7.539 10.335 9.782 1.00 58.16 71 GLY A CA 1
ATOM 592 C C . GLY A 1 71 ? 8.251 9.053 10.239 1.00 58.16 71 GLY A C 1
ATOM 593 O O . GLY A 1 71 ? 7.687 8.238 10.960 1.00 58.16 71 GLY A O 1
ATOM 594 N N . HIS A 1 72 ? 9.536 8.971 9.869 1.00 54.34 72 HIS A N 1
ATOM 595 C CA . HIS A 1 72 ? 10.630 8.205 10.497 1.00 54.34 72 HIS A CA 1
ATOM 596 C C . HIS A 1 72 ? 10.675 6.672 10.375 1.00 54.34 72 HIS A C 1
ATOM 598 O O . HIS A 1 72 ? 11.297 6.019 11.208 1.00 54.34 72 HIS A O 1
ATOM 604 N N . ALA A 1 73 ? 10.150 6.062 9.311 1.00 57.47 73 ALA A N 1
ATOM 605 C CA . ALA A 1 73 ? 10.735 4.782 8.896 1.00 57.47 73 ALA A 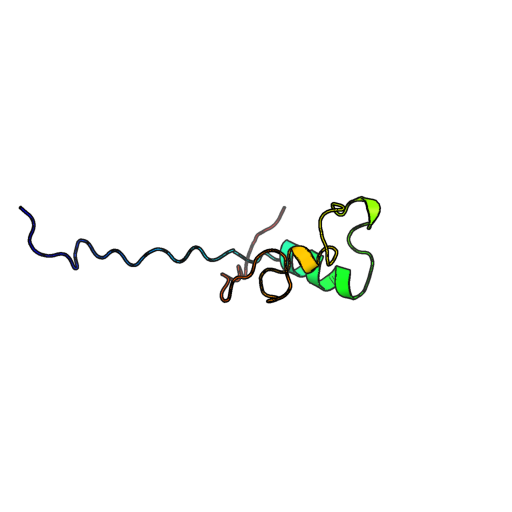CA 1
ATOM 606 C C . ALA A 1 73 ? 12.062 5.076 8.171 1.00 57.47 73 ALA A C 1
ATOM 608 O O . ALA A 1 73 ? 12.078 5.229 6.953 1.00 57.47 73 ALA A O 1
ATOM 609 N N . ALA A 1 74 ? 13.145 5.236 8.933 1.00 54.09 74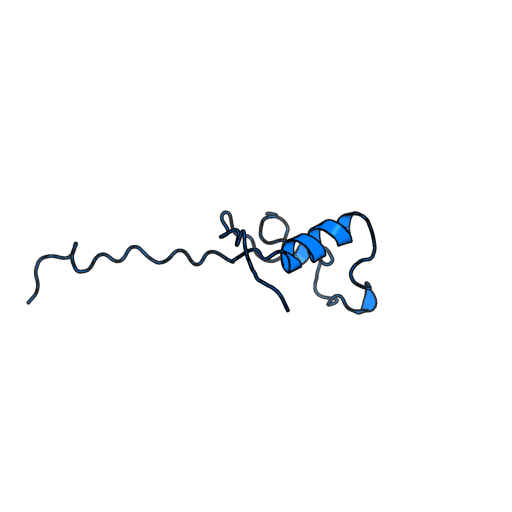 ALA A N 1
ATOM 610 C CA . ALA A 1 74 ? 14.513 5.276 8.427 1.00 54.09 74 ALA A CA 1
ATOM 611 C C . ALA A 1 74 ? 15.183 3.933 8.752 1.00 54.09 74 ALA A C 1
ATOM 613 O O . ALA A 1 74 ? 15.089 3.460 9.885 1.00 54.09 74 ALA A O 1
ATOM 614 N N . LEU A 1 75 ? 15.809 3.324 7.746 1.00 50.22 75 LEU A N 1
ATOM 615 C CA . LEU A 1 75 ? 16.692 2.162 7.855 1.00 50.22 75 LEU A CA 1
ATOM 616 C C . LEU A 1 75 ? 18.062 2.576 7.329 1.00 50.22 75 LEU A C 1
ATOM 618 O O . LEU A 1 75 ? 18.075 3.230 6.260 1.00 50.22 75 LEU A O 1
#